Protein AF-A0AAR2LL25-F1 (afdb_monomer)

Sequence (81 aa):
MSATTLSIAFLTCVLLSMTEGRIIIKQPKCLCPSTYSKEIQLNRIQKFVIIAPGPHCRNLEKVVDVCVNPSDQWVQDVMKM

Solvent-accessible surface area (backbone atoms only — not comparable to full-atom values): 5355 Å² total; per-residue (Å²): 135,56,72,68,59,55,53,51,54,51,52,53,52,53,57,58,72,70,58,79,84,77,82,81,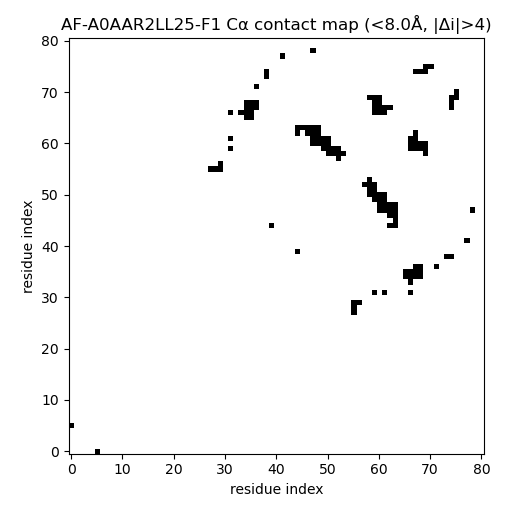77,75,74,84,74,56,96,60,88,63,61,53,86,70,88,72,63,68,94,74,61,86,48,82,44,82,44,79,61,49,101,83,35,78,69,52,31,40,36,81,96,44,31,35,49,70,85,40,66,70,48,48,55,63,74,73,106

Radius of gyration: 26.66 Å; Cα contacts (8 Å, |Δi|>4): 68; chains: 1; bounding box: 55×19×70 Å

Secondary structure (DSSP, 8-state):
--HHHHHHHHHHHHHHHT-PPP---PPPPPS-SS-B-SPPPGGG---EEEE--BTTB--EEEETTEEE-TTSHHHHHHHT-

Mean predicted aligned error: 12.64 Å

Foldseek 3Di:
DDPVVVVVVVVVVVVVVPDDDDDPPDQDDDPDPDADQDADDPVPQPDWAWDDDDPRGDTWTDTPPGIHDCPHPNNVVSVVD

pLDDT: mean 77.31, std 9.16, range [52.44, 92.88]

Structure (mmCIF, N/CA/C/O backbone):
data_AF-A0AAR2LL25-F1
#
_entry.id   AF-A0AAR2LL25-F1
#
loop_
_atom_site.group_PDB
_atom_site.id
_atom_site.type_symbol
_atom_site.label_atom_id
_atom_site.label_alt_id
_atom_site.label_comp_id
_atom_site.label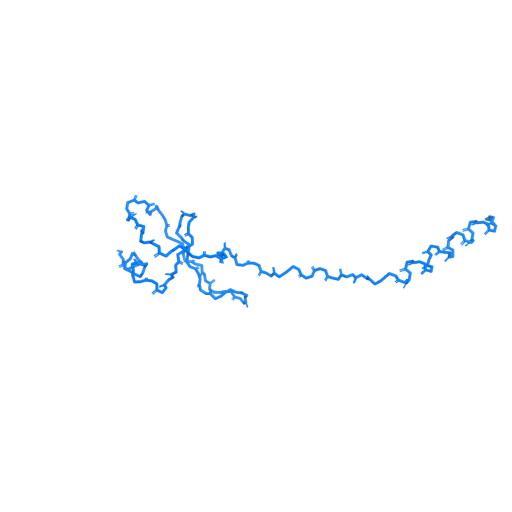_asym_id
_atom_site.label_entity_id
_atom_site.label_seq_id
_atom_site.pdbx_PDB_ins_code
_atom_site.Cartn_x
_atom_site.Cartn_y
_atom_site.Cartn_z
_atom_site.occupancy
_atom_site.B_iso_or_equiv
_atom_site.auth_seq_id
_atom_site.auth_comp_id
_atom_site.auth_asym_id
_atom_site.auth_atom_id
_atom_site.pdbx_PDB_model_num
ATOM 1 N N . MET A 1 1 ? 29.134 3.559 -53.269 1.00 58.88 1 MET A N 1
ATOM 2 C CA . MET A 1 1 ? 29.154 4.095 -51.888 1.00 58.88 1 MET A CA 1
ATOM 3 C C . MET A 1 1 ? 30.308 5.069 -51.780 1.00 58.88 1 MET A C 1
ATOM 5 O O . MET A 1 1 ? 31.420 4.684 -52.115 1.00 58.88 1 MET A O 1
ATOM 9 N N . SER A 1 2 ? 30.052 6.327 -51.420 1.00 78.31 2 SER A N 1
ATOM 10 C CA . SER A 1 2 ? 31.118 7.321 -51.277 1.00 78.31 2 SER A CA 1
ATOM 11 C C . SER A 1 2 ? 31.839 7.136 -49.942 1.00 78.31 2 SER A C 1
ATOM 13 O O . SER A 1 2 ? 31.258 6.645 -48.972 1.00 78.31 2 SER A O 1
ATOM 15 N N . ALA A 1 3 ? 33.108 7.547 -49.882 1.00 82.88 3 ALA A N 1
ATOM 16 C CA . ALA A 1 3 ? 33.914 7.490 -48.661 1.00 82.88 3 ALA A CA 1
ATOM 17 C C . ALA A 1 3 ? 33.211 8.176 -47.478 1.00 82.88 3 ALA A C 1
ATOM 19 O O . ALA A 1 3 ? 33.221 7.665 -46.366 1.00 82.88 3 ALA A O 1
ATOM 20 N N . THR A 1 4 ? 32.490 9.265 -47.750 1.00 82.81 4 THR A N 1
ATOM 21 C CA . THR A 1 4 ? 31.674 9.986 -46.769 1.00 82.81 4 THR A CA 1
ATOM 22 C C . THR A 1 4 ? 30.593 9.120 -46.125 1.00 82.81 4 THR A C 1
ATOM 24 O O . THR A 1 4 ? 30.401 9.200 -44.916 1.00 82.81 4 THR A O 1
ATOM 27 N N . THR A 1 5 ? 29.916 8.251 -46.881 1.00 88.50 5 THR A N 1
ATOM 28 C CA . THR A 1 5 ? 28.884 7.360 -46.325 1.00 88.50 5 THR A CA 1
ATOM 29 C C . THR A 1 5 ? 29.493 6.329 -45.375 1.00 88.50 5 THR A C 1
ATOM 31 O O . THR A 1 5 ? 28.920 6.043 -44.327 1.00 88.50 5 THR A O 1
ATOM 34 N N . LEU A 1 6 ? 30.675 5.805 -45.718 1.00 88.25 6 LEU A N 1
ATOM 35 C CA . LEU A 1 6 ? 31.410 4.856 -44.880 1.00 88.25 6 LEU A CA 1
ATOM 36 C C . LEU A 1 6 ? 31.917 5.519 -43.598 1.00 88.25 6 LEU A C 1
ATOM 38 O O . LEU A 1 6 ? 31.753 4.956 -42.521 1.00 88.25 6 LEU A O 1
ATOM 42 N N . SER A 1 7 ? 32.465 6.733 -43.696 1.00 89.44 7 SER A N 1
ATOM 43 C CA . SER A 1 7 ? 32.926 7.497 -42.534 1.00 89.44 7 SER A CA 1
ATOM 44 C C . SER A 1 7 ? 31.791 7.789 -41.556 1.00 89.44 7 SER A C 1
ATOM 46 O O . SER A 1 7 ? 31.964 7.610 -40.354 1.00 89.44 7 SER A O 1
ATOM 48 N N . ILE A 1 8 ? 30.619 8.188 -42.063 1.00 92.12 8 ILE A N 1
ATOM 49 C CA . ILE A 1 8 ? 29.443 8.466 -41.230 1.00 92.12 8 ILE A CA 1
ATOM 50 C C . ILE A 1 8 ? 28.962 7.190 -40.533 1.00 92.12 8 ILE A C 1
ATOM 52 O O . ILE A 1 8 ? 28.738 7.215 -39.327 1.00 92.12 8 ILE A O 1
ATOM 56 N N . ALA A 1 9 ? 28.851 6.077 -41.264 1.00 92.69 9 ALA A N 1
ATOM 57 C CA . ALA A 1 9 ? 28.419 4.798 -40.701 1.00 92.69 9 ALA A CA 1
ATOM 58 C C .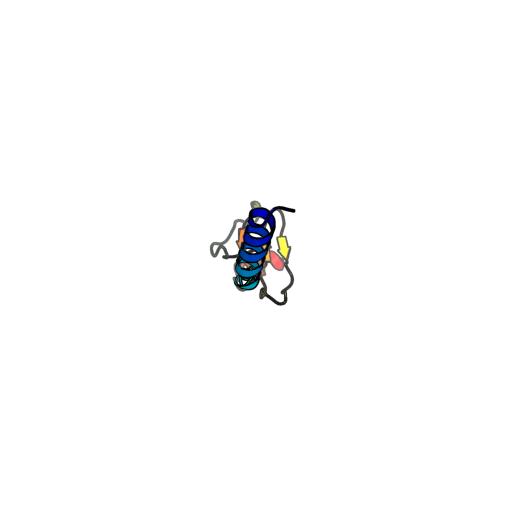 ALA A 1 9 ? 29.390 4.264 -39.635 1.00 92.69 9 ALA A C 1
ATOM 60 O O . ALA A 1 9 ? 28.970 3.698 -38.628 1.00 92.69 9 ALA A O 1
ATOM 61 N N . PHE A 1 10 ? 30.694 4.463 -39.836 1.00 92.88 10 PHE A N 1
ATOM 62 C CA . PHE A 1 10 ? 31.702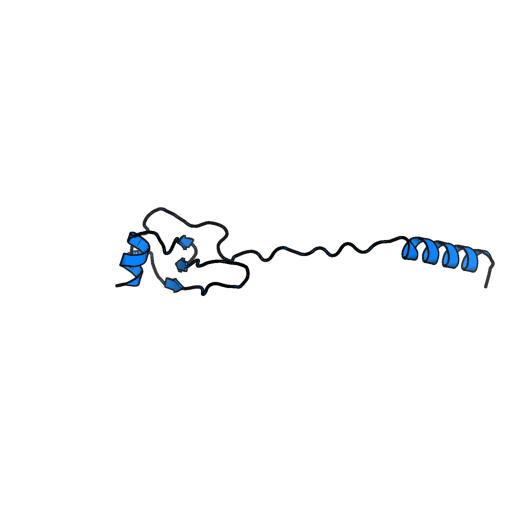 4.056 -38.864 1.00 92.88 10 PHE A CA 1
ATOM 63 C C . PHE A 1 10 ? 31.619 4.907 -37.591 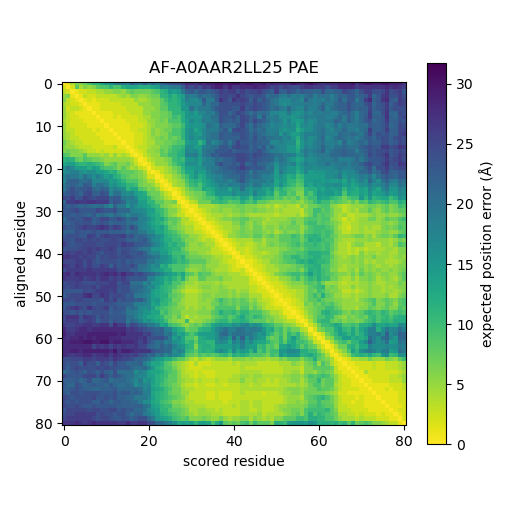1.00 92.88 10 PHE A C 1
ATOM 65 O O . PHE A 1 10 ? 31.628 4.366 -36.486 1.00 92.88 10 PHE A O 1
ATOM 72 N N . LEU A 1 11 ? 31.460 6.228 -37.738 1.00 91.62 11 LEU A N 1
ATOM 73 C CA . LEU A 1 11 ? 31.308 7.137 -36.601 1.00 91.62 11 LEU A CA 1
ATOM 74 C C . LEU A 1 11 ? 30.061 6.820 -35.772 1.00 91.62 11 LEU A C 1
ATOM 76 O O . LEU A 1 11 ? 30.137 6.770 -34.547 1.00 91.62 11 LEU A O 1
ATOM 80 N N . THR A 1 12 ? 28.916 6.592 -36.418 1.00 88.94 12 THR A N 1
ATOM 81 C CA . THR A 1 12 ? 27.671 6.277 -35.705 1.00 88.94 12 THR A CA 1
ATOM 82 C C . THR A 1 12 ? 27.763 4.949 -34.961 1.00 88.94 12 THR A C 1
ATOM 84 O O . THR A 1 12 ? 27.286 4.856 -33.833 1.00 88.94 12 THR A O 1
ATOM 87 N N . CYS A 1 13 ? 28.426 3.944 -35.537 1.00 89.88 13 CYS A N 1
ATOM 88 C CA . CYS A 1 13 ? 28.621 2.649 -34.888 1.00 89.88 13 CYS A CA 1
ATOM 89 C C . CYS A 1 13 ? 29.501 2.764 -33.630 1.00 89.88 13 CYS A C 1
ATOM 91 O O . CYS A 1 13 ? 29.154 2.231 -32.576 1.00 89.88 13 CYS A O 1
ATOM 93 N N . VAL A 1 14 ? 30.595 3.532 -33.710 1.00 91.31 14 VAL A N 1
ATOM 94 C CA . VAL A 1 14 ? 31.465 3.805 -32.555 1.00 91.31 14 VAL A CA 1
ATOM 95 C C . VAL A 1 14 ? 30.695 4.541 -31.460 1.00 91.31 14 VAL A C 1
ATOM 97 O O . VAL A 1 14 ? 30.728 4.113 -30.308 1.00 91.31 14 VAL A O 1
ATOM 100 N N . LEU A 1 15 ? 29.930 5.580 -31.804 1.00 87.12 15 LEU A N 1
ATOM 101 C CA . LEU A 1 15 ? 29.133 6.332 -30.829 1.00 87.12 15 LEU A CA 1
ATOM 102 C C . LEU A 1 15 ? 28.100 5.452 -30.110 1.00 87.12 15 LEU A C 1
ATOM 104 O O . LEU A 1 15 ? 27.966 5.551 -28.894 1.00 87.12 15 LEU A O 1
ATOM 108 N N . LEU A 1 16 ? 27.414 4.561 -30.831 1.00 84.62 16 LEU A N 1
ATOM 109 C CA . LEU A 1 16 ? 26.433 3.640 -30.244 1.00 84.62 16 LEU A CA 1
ATOM 110 C C . LEU A 1 16 ? 27.081 2.549 -29.376 1.00 84.62 16 LEU A C 1
ATOM 112 O O . LEU A 1 16 ? 26.498 2.138 -28.377 1.00 84.62 16 LEU A O 1
ATOM 116 N N . SER A 1 17 ? 28.298 2.101 -29.707 1.00 83.62 17 SER A N 1
ATOM 117 C CA . SER A 1 17 ? 29.029 1.121 -28.885 1.00 83.62 17 SER A CA 1
ATOM 118 C C . SER A 1 17 ? 29.471 1.666 -27.524 1.00 83.62 17 SER A C 1
ATOM 120 O O . SER A 1 17 ? 29.690 0.895 -26.595 1.00 83.62 17 SER A O 1
ATOM 122 N N . MET A 1 18 ? 29.581 2.991 -27.398 1.00 80.62 18 MET A N 1
ATOM 123 C CA . MET A 1 18 ? 30.005 3.659 -26.167 1.00 80.62 18 MET A CA 1
ATOM 124 C C . MET A 1 18 ? 28.836 4.067 -25.262 1.00 80.62 18 MET A C 1
ATOM 126 O O . MET A 1 18 ? 29.063 4.580 -24.166 1.00 80.62 18 MET A O 1
ATOM 130 N N . THR A 1 19 ? 27.584 3.862 -25.684 1.00 80.94 19 THR A N 1
ATOM 131 C CA . THR A 1 19 ? 26.425 4.174 -24.841 1.00 80.94 19 THR A CA 1
ATOM 132 C C . THR A 1 19 ? 26.086 3.009 -23.921 1.00 80.94 19 THR A C 1
ATOM 134 O O . THR A 1 19 ? 25.612 1.967 -24.369 1.00 80.94 19 THR A O 1
ATOM 137 N N . GLU A 1 20 ? 26.259 3.201 -22.617 1.00 80.56 20 GLU A N 1
ATOM 138 C CA . GLU A 1 20 ? 25.717 2.293 -21.608 1.00 80.56 20 GLU A CA 1
ATOM 139 C C . GLU A 1 20 ? 24.236 2.616 -21.363 1.00 80.56 20 GLU A C 1
ATOM 141 O O . GLU A 1 20 ? 23.869 3.726 -20.964 1.00 80.56 20 GLU A O 1
ATOM 146 N N . GLY A 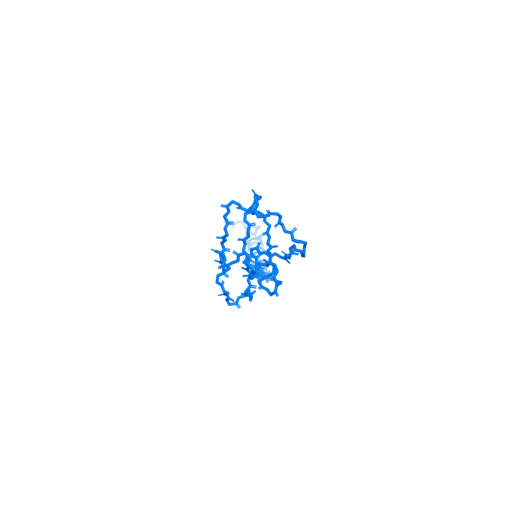1 21 ? 23.358 1.640 -21.599 1.00 72.56 21 GLY A N 1
ATOM 147 C CA . GLY A 1 21 ? 21.942 1.764 -21.270 1.00 72.56 21 GLY A CA 1
ATOM 148 C C . GLY A 1 21 ? 21.736 1.744 -19.756 1.00 72.56 21 GLY A C 1
ATOM 149 O O . GLY A 1 21 ? 22.043 0.755 -19.094 1.00 72.56 21 GLY A O 1
ATOM 150 N N . ARG A 1 22 ? 21.175 2.814 -19.183 1.00 76.81 22 ARG A N 1
ATOM 151 C CA . ARG A 1 22 ? 20.771 2.807 -17.771 1.00 76.81 22 ARG A CA 1
ATOM 152 C C . ARG A 1 22 ? 19.411 2.137 -17.622 1.00 76.81 22 ARG A C 1
ATOM 154 O O . ARG A 1 22 ? 18.402 2.663 -18.089 1.00 76.81 22 ARG A O 1
ATOM 161 N N . ILE A 1 23 ? 19.369 1.009 -16.916 1.00 75.12 23 ILE A N 1
ATOM 162 C CA . ILE A 1 23 ? 18.104 0.413 -16.484 1.00 75.12 23 ILE A CA 1
ATOM 163 C C . ILE A 1 23 ? 17.509 1.323 -15.408 1.00 75.12 23 ILE A C 1
ATOM 165 O O . ILE A 1 23 ? 18.011 1.401 -14.287 1.00 75.12 23 ILE A O 1
ATOM 169 N N . ILE A 1 24 ? 16.420 2.016 -15.740 1.00 76.38 24 ILE A N 1
ATOM 170 C CA . ILE A 1 24 ? 15.618 2.725 -14.742 1.00 76.38 24 ILE A CA 1
ATOM 171 C C . ILE A 1 24 ? 14.771 1.677 -14.022 1.00 76.38 24 ILE A C 1
ATOM 173 O O . ILE A 1 24 ? 13.652 1.367 -14.433 1.00 76.38 24 ILE A O 1
ATOM 177 N N . ILE A 1 25 ? 15.305 1.120 -12.936 1.00 72.44 25 ILE A N 1
ATOM 178 C CA . ILE A 1 25 ? 14.516 0.295 -12.022 1.00 72.44 25 ILE A CA 1
ATOM 179 C C . ILE A 1 25 ? 13.595 1.247 -11.255 1.00 72.44 25 ILE A C 1
ATOM 181 O O . ILE A 1 25 ? 13.998 1.887 -10.283 1.00 72.44 25 ILE A O 1
ATOM 185 N N . LYS A 1 26 ? 12.345 1.385 -11.710 1.00 71.06 26 LYS A N 1
ATOM 186 C CA . LYS A 1 26 ? 11.315 2.054 -10.911 1.00 71.06 26 LYS A CA 1
ATOM 187 C C . LYS A 1 26 ? 11.089 1.210 -9.662 1.00 71.06 26 LYS A C 1
ATOM 189 O O . LYS A 1 26 ? 10.668 0.062 -9.767 1.00 71.06 26 LYS A O 1
ATOM 194 N N . GLN A 1 27 ? 11.369 1.778 -8.492 1.00 68.50 27 GLN A N 1
ATOM 195 C CA . GLN A 1 27 ? 11.043 1.110 -7.239 1.00 68.50 27 GLN A CA 1
ATOM 196 C C . GLN A 1 27 ? 9.531 0.834 -7.186 1.00 68.50 27 GLN A C 1
ATOM 198 O O . GLN A 1 27 ? 8.743 1.725 -7.532 1.00 68.50 27 GLN A O 1
ATOM 203 N N . PRO A 1 28 ? 9.114 -0.377 -6.780 1.00 67.44 28 PRO A N 1
ATOM 204 C CA . PRO A 1 28 ? 7.708 -0.682 -6.576 1.00 67.44 28 PRO A CA 1
ATOM 205 C C . PRO A 1 28 ? 7.148 0.260 -5.507 1.00 67.44 28 PRO A C 1
ATOM 207 O O . PRO A 1 28 ? 7.712 0.396 -4.424 1.00 67.44 28 PRO A O 1
ATOM 210 N N . LYS A 1 29 ? 6.055 0.953 -5.837 1.00 72.00 29 LYS A N 1
ATOM 211 C CA . LYS A 1 29 ? 5.376 1.877 -4.925 1.00 72.00 29 LYS A CA 1
ATOM 212 C C . LYS A 1 29 ? 4.192 1.166 -4.286 1.00 72.00 29 LYS A C 1
ATOM 214 O O . LYS A 1 29 ? 3.418 0.517 -4.989 1.00 72.00 29 LYS A O 1
ATOM 219 N N . CYS A 1 30 ? 4.034 1.312 -2.975 1.00 76.38 30 CYS A N 1
ATOM 220 C CA . CYS A 1 30 ? 2.836 0.841 -2.292 1.00 76.38 30 CYS A CA 1
ATOM 221 C C . CYS A 1 30 ? 1.620 1.649 -2.738 1.00 76.38 30 CYS A C 1
ATOM 223 O O . CYS A 1 30 ? 1.730 2.844 -3.016 1.00 76.38 30 CYS A O 1
ATOM 225 N N . LEU A 1 31 ? 0.454 0.997 -2.770 1.00 75.88 31 LEU A N 1
ATOM 226 C CA . LEU A 1 31 ? -0.808 1.684 -3.053 1.00 75.88 31 LEU A CA 1
ATOM 227 C C . LEU A 1 31 ? -1.063 2.811 -2.039 1.00 75.88 31 LEU A C 1
ATOM 229 O O . LEU A 1 31 ? -1.612 3.850 -2.391 1.00 75.88 31 LEU A O 1
ATOM 233 N N . CYS A 1 32 ? -0.613 2.601 -0.801 1.00 77.81 32 CYS A N 1
ATOM 234 C CA . CYS A 1 32 ? -0.691 3.544 0.299 1.00 77.81 32 CYS A CA 1
ATOM 235 C C . CYS A 1 32 ? 0.714 4.037 0.679 1.00 77.81 32 CYS A C 1
ATOM 237 O O . CYS A 1 32 ? 1.441 3.312 1.357 1.00 77.81 32 CYS A O 1
ATOM 239 N N . PRO A 1 33 ? 1.132 5.237 0.237 1.00 73.00 33 PRO A N 1
ATOM 240 C CA . PRO A 1 33 ? 2.421 5.815 0.622 1.00 73.00 33 PRO A CA 1
ATOM 241 C C . PRO A 1 33 ? 2.414 6.390 2.047 1.00 73.00 33 PRO A C 1
ATOM 243 O O . PRO A 1 33 ? 3.473 6.557 2.645 1.00 73.00 33 PRO A O 1
ATOM 246 N N . SER A 1 34 ? 1.235 6.700 2.586 1.00 74.56 34 SER A N 1
ATOM 247 C CA . SER A 1 34 ? 1.025 7.197 3.944 1.00 74.56 34 SER A CA 1
ATOM 248 C C . SER A 1 34 ? -0.334 6.742 4.468 1.00 74.56 34 SER A C 1
ATOM 250 O O . SER A 1 34 ? -1.214 6.378 3.686 1.00 74.56 34 SER A O 1
ATOM 252 N N . THR A 1 35 ? -0.499 6.760 5.789 1.00 78.38 35 THR A N 1
ATOM 253 C CA . THR A 1 35 ? -1.756 6.442 6.474 1.00 78.38 35 THR A CA 1
ATOM 254 C C . THR A 1 35 ? -2.322 7.674 7.160 1.00 78.38 35 THR A C 1
ATOM 256 O O . THR A 1 35 ? -1.588 8.522 7.665 1.00 78.38 35 THR A O 1
ATOM 259 N N . TYR A 1 36 ? -3.641 7.756 7.206 1.00 81.75 36 TYR A N 1
ATOM 260 C CA . TYR A 1 36 ? -4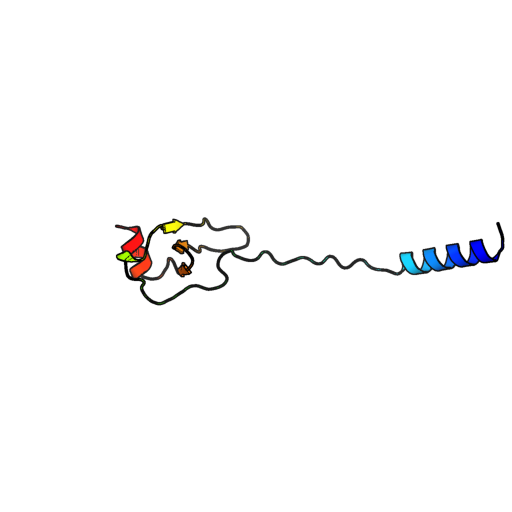.384 8.737 7.968 1.00 81.75 36 TYR A CA 1
ATOM 261 C C . TYR A 1 36 ? -4.557 8.241 9.400 1.00 81.75 36 TYR A C 1
ATOM 263 O O . TYR A 1 36 ? -5.026 7.128 9.617 1.00 81.75 36 TYR A O 1
ATOM 271 N N . SER A 1 37 ? -4.153 9.063 10.366 1.00 72.44 37 SER A N 1
ATOM 272 C CA . SER A 1 37 ? -4.097 8.674 11.783 1.00 72.44 37 SER A CA 1
ATOM 273 C C . SER A 1 37 ? -5.309 9.121 12.598 1.00 72.44 37 SER A C 1
ATOM 275 O O . SER A 1 37 ? -5.424 8.760 13.764 1.00 72.44 37 SER A O 1
ATOM 277 N N . LYS A 1 38 ? -6.185 9.968 12.041 1.00 82.75 38 LYS A N 1
ATOM 278 C CA . LYS A 1 38 ? -7.379 10.425 12.763 1.00 82.75 38 LYS A CA 1
ATOM 279 C C . LYS A 1 38 ? -8.529 9.464 12.518 1.00 82.75 38 LYS A C 1
ATOM 281 O O . LYS A 1 38 ? -8.732 9.001 11.399 1.00 82.75 38 LYS A O 1
ATOM 286 N N . GLU A 1 39 ? -9.299 9.236 13.567 1.00 81.62 39 GLU A N 1
ATOM 287 C CA . GLU A 1 39 ? -10.505 8.430 13.499 1.00 81.62 39 GLU A CA 1
ATOM 288 C C . GLU A 1 39 ? -11.510 9.027 12.506 1.00 81.62 39 GLU A C 1
ATOM 290 O O . GLU A 1 39 ? -11.745 10.241 12.459 1.00 81.62 39 GLU A O 1
ATOM 295 N N . ILE A 1 40 ? -12.084 8.153 11.683 1.00 81.62 40 ILE A N 1
ATOM 296 C CA . ILE A 1 40 ? -13.092 8.505 10.688 1.00 81.62 40 ILE A CA 1
ATOM 297 C C . ILE A 1 40 ? -14.449 8.079 11.239 1.00 81.62 40 ILE A C 1
ATOM 299 O O . ILE A 1 40 ? -14.620 6.951 11.690 1.00 81.62 40 ILE A O 1
ATOM 303 N N . GLN A 1 41 ? -15.437 8.972 11.174 1.00 81.38 41 GLN A N 1
ATOM 304 C CA . GLN A 1 41 ? -16.801 8.637 11.585 1.00 81.38 41 GLN A CA 1
ATOM 305 C C . GLN A 1 41 ? -17.341 7.465 10.746 1.00 81.38 41 GLN A C 1
ATOM 307 O O . GLN A 1 41 ? -17.309 7.534 9.516 1.00 81.38 41 GLN A O 1
ATOM 312 N N . LEU A 1 42 ? -17.880 6.424 11.397 1.00 78.62 42 LEU A N 1
ATOM 313 C CA . LEU A 1 42 ? -18.353 5.199 10.731 1.00 78.62 42 LEU A CA 1
ATOM 314 C C . LEU A 1 42 ? -19.355 5.461 9.602 1.00 78.62 42 LEU A C 1
ATOM 316 O O . LEU A 1 42 ? -19.307 4.805 8.570 1.00 78.62 42 LEU A O 1
ATOM 320 N N . ASN A 1 43 ? -20.231 6.455 9.757 1.00 81.69 43 ASN A N 1
ATOM 321 C CA . ASN A 1 43 ? -21.207 6.837 8.732 1.00 81.69 43 ASN A CA 1
ATOM 322 C C . ASN A 1 43 ? -20.573 7.333 7.414 1.00 81.69 43 ASN A C 1
ATOM 324 O O . ASN A 1 43 ? -21.261 7.406 6.399 1.00 81.69 43 ASN A O 1
ATOM 328 N N . ARG A 1 44 ? -19.280 7.682 7.415 1.00 80.19 44 ARG A N 1
ATOM 329 C CA . ARG A 1 44 ? -18.510 8.051 6.217 1.00 80.19 44 ARG A CA 1
ATOM 330 C C . ARG A 1 44 ? -17.797 6.855 5.585 1.00 80.19 44 ARG A C 1
ATOM 332 O O . ARG A 1 44 ? -17.318 6.966 4.459 1.00 80.19 44 ARG A O 1
ATOM 339 N N . ILE A 1 45 ? -17.719 5.725 6.286 1.00 76.50 45 ILE A N 1
ATOM 340 C CA . ILE A 1 45 ? -17.053 4.510 5.822 1.00 76.50 45 ILE A CA 1
ATOM 341 C C . ILE A 1 45 ? -18.035 3.734 4.943 1.00 76.50 45 ILE A C 1
ATOM 343 O O . ILE A 1 45 ? -18.901 3.021 5.432 1.00 76.50 45 ILE A O 1
ATOM 347 N N . GLN A 1 46 ? -17.911 3.879 3.622 1.00 75.12 46 GLN A N 1
ATOM 348 C CA . GLN A 1 46 ? -18.786 3.163 2.682 1.00 75.12 46 GLN A CA 1
ATOM 349 C C . GLN A 1 46 ? -18.319 1.729 2.403 1.00 75.12 46 GLN A C 1
ATOM 351 O O . GLN A 1 46 ? -19.128 0.856 2.101 1.00 75.12 46 GLN A O 1
ATOM 356 N N . LYS A 1 47 ? -17.005 1.482 2.448 1.00 73.00 47 LYS A N 1
ATOM 357 C CA . LYS A 1 47 ? -16.396 0.186 2.133 1.00 73.00 47 LYS A CA 1
ATOM 358 C C . LYS A 1 47 ? -15.021 0.067 2.788 1.00 73.00 47 LYS A C 1
ATOM 360 O O . LYS A 1 47 ? -14.203 0.985 2.734 1.00 73.00 47 LYS A O 1
ATOM 365 N N . PHE A 1 48 ? -14.755 -1.095 3.363 1.00 75.50 48 PHE A N 1
ATOM 366 C CA . PHE A 1 48 ? -13.454 -1.448 3.915 1.00 75.50 48 PHE A CA 1
ATOM 367 C C . PHE A 1 48 ? -12.788 -2.463 2.976 1.00 75.50 48 PHE A C 1
ATOM 369 O O . PHE A 1 48 ? -13.427 -3.430 2.559 1.00 75.50 48 PHE A O 1
ATOM 376 N N . VAL A 1 49 ? -11.542 -2.222 2.564 1.00 74.81 49 VAL A N 1
ATOM 377 C CA . VAL A 1 49 ? -10.786 -3.114 1.673 1.00 74.81 49 VAL A CA 1
ATOM 378 C C . VAL A 1 49 ? -9.441 -3.438 2.304 1.00 74.81 49 VAL A C 1
ATOM 380 O O . VAL A 1 49 ? -8.557 -2.592 2.415 1.00 74.81 49 VAL A O 1
ATOM 383 N N . ILE A 1 50 ? -9.265 -4.703 2.660 1.00 75.25 50 ILE A N 1
ATOM 384 C CA . ILE A 1 50 ? -8.005 -5.216 3.191 1.00 75.25 50 ILE A CA 1
ATOM 385 C C . ILE A 1 50 ? -7.086 -5.535 2.010 1.00 75.25 50 ILE A C 1
ATOM 387 O O . ILE A 1 50 ? -7.481 -6.250 1.087 1.00 75.25 50 ILE A O 1
ATOM 391 N N . ILE A 1 51 ? -5.864 -4.998 2.021 1.00 73.31 51 ILE A N 1
ATOM 392 C CA . ILE A 1 51 ? -4.850 -5.307 1.009 1.00 73.31 51 ILE A CA 1
ATOM 393 C C . ILE A 1 51 ? -3.833 -6.237 1.653 1.00 73.31 51 ILE A C 1
ATOM 395 O O . ILE A 1 51 ? -3.193 -5.894 2.647 1.00 73.31 51 ILE A O 1
ATOM 399 N N . ALA A 1 52 ? -3.688 -7.427 1.076 1.00 72.44 52 ALA A N 1
ATOM 400 C CA . ALA A 1 52 ? -2.723 -8.401 1.554 1.00 72.44 52 ALA A CA 1
ATOM 401 C C . ALA A 1 52 ? -1.281 -7.866 1.421 1.00 72.44 52 ALA A C 1
ATOM 403 O O . ALA A 1 52 ? -0.974 -7.147 0.462 1.00 72.44 52 ALA A O 1
ATOM 404 N N . PRO A 1 53 ? -0.378 -8.229 2.347 1.00 74.25 53 PRO A N 1
ATOM 405 C CA . PRO A 1 53 ? 1.034 -7.898 2.231 1.00 74.25 53 PRO A CA 1
ATOM 406 C C . PRO A 1 53 ? 1.627 -8.456 0.937 1.00 74.25 53 PRO A C 1
ATOM 408 O O . PRO A 1 53 ? 1.356 -9.587 0.537 1.00 74.25 53 PRO A O 1
ATOM 411 N N . GLY A 1 54 ? 2.475 -7.651 0.305 1.00 73.75 54 GLY A N 1
ATOM 412 C CA . GLY A 1 54 ? 3.221 -8.028 -0.888 1.00 73.75 54 GLY A CA 1
ATOM 413 C C . GLY A 1 54 ? 4.729 -8.083 -0.628 1.00 73.75 54 GLY A C 1
ATOM 414 O O . GLY A 1 54 ? 5.206 -7.577 0.389 1.00 73.75 54 GLY A O 1
ATOM 415 N N . PRO A 1 55 ? 5.518 -8.605 -1.583 1.00 75.31 55 PRO A N 1
ATOM 416 C CA . PRO A 1 55 ? 6.980 -8.699 -1.474 1.00 75.31 55 PRO A CA 1
ATOM 417 C C . PRO A 1 55 ? 7.679 -7.343 -1.276 1.00 75.31 55 PRO A C 1
ATOM 419 O O . PRO A 1 55 ? 8.818 -7.290 -0.819 1.00 75.31 55 PRO A O 1
ATOM 422 N N . HIS A 1 56 ? 6.995 -6.242 -1.594 1.00 73.44 56 HIS A N 1
ATOM 423 C CA . HIS A 1 56 ? 7.532 -4.884 -1.506 1.00 73.44 56 HIS A CA 1
ATOM 424 C C . HIS A 1 56 ? 6.761 -3.963 -0.551 1.00 73.44 56 HIS A C 1
ATOM 426 O O . HIS A 1 56 ? 7.187 -2.832 -0.341 1.00 73.44 56 HIS A O 1
ATOM 432 N N . CYS A 1 57 ? 5.652 -4.424 0.039 1.00 71.12 57 CYS A N 1
ATOM 433 C CA . CYS A 1 57 ? 4.804 -3.618 0.919 1.00 71.12 57 CYS A CA 1
ATOM 434 C C . CYS A 1 57 ? 4.284 -4.475 2.067 1.00 71.12 57 CYS A C 1
ATOM 436 O O . CYS A 1 57 ? 3.567 -5.450 1.842 1.00 71.12 57 CYS A O 1
ATOM 438 N N . ARG A 1 58 ? 4.627 -4.099 3.302 1.00 65.00 58 ARG A N 1
ATOM 439 C CA . ARG A 1 58 ? 4.055 -4.723 4.500 1.00 65.00 58 ARG A CA 1
ATOM 440 C C . ARG A 1 58 ? 2.708 -4.064 4.814 1.00 65.00 58 ARG A C 1
ATOM 442 O O . ARG A 1 58 ? 2.600 -2.850 4.688 1.00 65.00 58 ARG A O 1
ATOM 449 N N . ASN A 1 59 ? 1.727 -4.904 5.153 1.00 57.12 59 ASN A N 1
ATOM 450 C CA . ASN A 1 59 ? 0.358 -4.645 5.630 1.00 57.12 59 ASN A CA 1
ATOM 451 C C . ASN A 1 59 ? -0.119 -3.183 5.600 1.00 57.12 59 ASN A C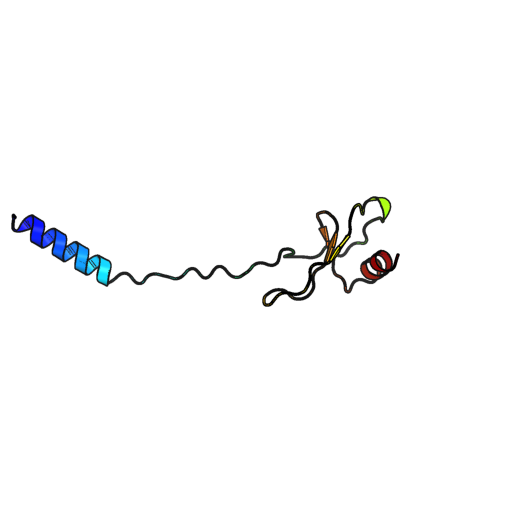 1
ATOM 453 O O . ASN A 1 59 ? 0.265 -2.396 6.462 1.00 57.12 59 ASN A O 1
ATOM 457 N N . LEU A 1 60 ? -1.020 -2.853 4.672 1.00 59.16 60 LEU A N 1
ATOM 458 C CA . LEU A 1 60 ? -1.736 -1.575 4.630 1.00 59.16 60 LEU A CA 1
ATOM 459 C C . LEU A 1 60 ? -3.186 -1.836 4.235 1.00 59.16 60 LEU A C 1
ATOM 461 O O . LEU A 1 60 ? -3.445 -2.463 3.214 1.00 59.16 60 LEU A O 1
ATOM 465 N N . GLU A 1 61 ? -4.129 -1.347 5.026 1.00 55.25 61 GLU A N 1
ATOM 466 C CA . GLU A 1 61 ? -5.554 -1.485 4.742 1.00 55.25 61 GLU A CA 1
ATOM 467 C C . GLU A 1 61 ? -6.092 -0.197 4.123 1.00 55.25 61 GLU A C 1
ATOM 469 O O . GLU A 1 61 ? -5.672 0.915 4.458 1.00 55.25 61 GLU A O 1
ATOM 474 N N . LYS A 1 62 ? -7.004 -0.343 3.160 1.00 52.44 62 LYS A N 1
ATOM 475 C CA . LYS A 1 62 ? -7.599 0.770 2.426 1.00 52.44 62 LYS A CA 1
ATOM 476 C C . LYS A 1 62 ? -9.054 0.939 2.842 1.00 52.44 62 LYS A C 1
ATOM 478 O O . LYS A 1 62 ? -9.870 0.038 2.667 1.00 52.44 62 LYS A O 1
ATOM 483 N N . VAL A 1 63 ? -9.405 2.142 3.276 1.00 54.47 63 VAL A N 1
ATOM 484 C CA . VAL A 1 63 ? -10.792 2.554 3.506 1.00 54.47 63 VAL A CA 1
ATOM 485 C C . VAL A 1 63 ? -11.128 3.632 2.487 1.00 54.47 63 VAL A C 1
ATOM 487 O O . VAL A 1 63 ? -10.520 4.683 2.522 1.00 54.47 63 VAL A O 1
ATOM 490 N N . VAL A 1 64 ? -12.033 3.351 1.542 1.00 57.19 64 VAL A N 1
ATOM 491 C CA . VAL A 1 64 ? -12.633 4.279 0.540 1.00 57.19 64 VAL A CA 1
ATOM 492 C C . VAL A 1 64 ? -11.945 5.651 0.408 1.00 57.19 64 VAL A C 1
ATOM 494 O O . VAL A 1 64 ? -12.418 6.650 0.920 1.00 57.19 64 VAL A O 1
ATOM 497 N N . ASP A 1 65 ? -10.817 5.683 -0.305 1.00 63.28 65 ASP A N 1
ATOM 498 C CA . ASP A 1 65 ? -10.003 6.876 -0.630 1.00 63.28 65 ASP A CA 1
ATOM 499 C C . ASP A 1 65 ? -9.043 7.414 0.437 1.00 63.28 65 ASP A C 1
ATOM 501 O O . ASP A 1 65 ? -8.280 8.340 0.160 1.00 63.28 65 ASP A O 1
ATOM 505 N N . VAL A 1 66 ? -8.959 6.772 1.601 1.00 78.12 66 VAL A N 1
ATOM 506 C CA . VAL A 1 66 ? -7.955 7.073 2.622 1.00 78.12 66 VAL A CA 1
ATOM 507 C C . VAL A 1 66 ? -7.296 5.789 3.129 1.00 78.12 66 VAL A C 1
ATOM 509 O O . VAL A 1 66 ? -7.935 4.812 3.514 1.00 78.12 66 VAL A O 1
ATOM 512 N N . CYS A 1 67 ? -5.972 5.762 3.107 1.00 80.88 67 CYS A N 1
ATOM 513 C CA . CYS A 1 67 ? -5.216 4.656 3.680 1.00 80.88 67 CYS A CA 1
ATOM 514 C C . CYS A 1 67 ? -5.222 4.787 5.201 1.00 80.88 67 CYS A C 1
ATOM 516 O O . CYS A 1 67 ? -4.954 5.872 5.710 1.00 80.88 67 CYS A O 1
ATOM 518 N N . VAL A 1 68 ? -5.505 3.708 5.920 1.00 82.81 68 VAL A N 1
ATOM 519 C CA . VAL A 1 68 ? -5.547 3.692 7.390 1.00 82.81 68 VAL A CA 1
ATOM 520 C C . VAL A 1 68 ? -4.521 2.697 7.911 1.00 82.81 68 VAL A C 1
ATOM 522 O O . VAL A 1 68 ? -4.112 1.779 7.197 1.00 82.81 68 VAL A O 1
ATOM 525 N N . ASN A 1 69 ? -4.050 2.902 9.137 1.00 81.38 69 ASN A N 1
ATOM 526 C CA . ASN A 1 69 ? -3.106 1.981 9.748 1.00 81.38 69 ASN A CA 1
ATOM 527 C C . ASN A 1 69 ? -3.872 0.856 10.469 1.00 81.38 69 ASN A C 1
ATOM 529 O O . ASN A 1 69 ? -4.552 1.145 11.449 1.00 81.38 69 ASN A O 1
ATOM 533 N N . PRO A 1 70 ? -3.723 -0.419 10.068 1.00 77.56 70 PRO A N 1
ATOM 534 C CA . PRO A 1 70 ? -4.396 -1.547 10.728 1.00 77.56 70 PRO A CA 1
ATOM 535 C C . PRO A 1 70 ? -4.001 -1.738 12.202 1.00 77.56 70 PRO A C 1
ATOM 537 O O . PRO A 1 70 ? -4.669 -2.442 12.958 1.00 77.56 70 PRO A O 1
ATOM 540 N N . SER A 1 71 ? -2.891 -1.130 12.628 1.00 81.94 71 SER A N 1
ATOM 541 C CA . SER A 1 71 ? -2.451 -1.174 14.025 1.00 81.94 71 SER A CA 1
ATOM 542 C C . SER A 1 71 ? -3.194 -0.176 14.916 1.00 81.94 71 SER A C 1
ATOM 544 O O . SER A 1 71 ? -3.088 -0.275 16.136 1.00 81.94 71 SER A O 1
ATOM 546 N N . ASP A 1 72 ? -3.914 0.789 14.339 1.00 86.25 72 ASP A N 1
ATOM 547 C CA . ASP A 1 72 ? -4.652 1.781 15.114 1.00 86.25 72 ASP A CA 1
ATOM 548 C C . ASP A 1 72 ? -5.909 1.137 15.722 1.00 86.25 72 ASP A C 1
ATOM 550 O O . ASP A 1 72 ? -6.657 0.428 15.047 1.00 86.25 72 ASP A O 1
ATOM 554 N N . GLN A 1 73 ? -6.169 1.411 17.004 1.00 87.44 73 GLN A N 1
ATOM 555 C CA . GLN A 1 73 ? -7.244 0.759 17.760 1.00 87.44 73 GLN A CA 1
ATOM 556 C C . GLN A 1 73 ? -8.625 0.947 17.112 1.00 87.44 73 GLN A C 1
ATOM 558 O O . GLN A 1 73 ? -9.345 -0.024 16.907 1.00 87.44 73 GLN A O 1
ATOM 563 N N . TRP A 1 74 ? -8.952 2.177 16.705 1.00 84.81 74 TRP A N 1
ATOM 564 C CA . TRP A 1 7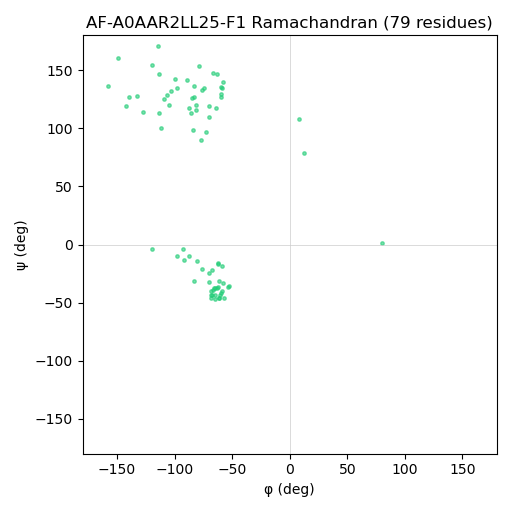4 ? -10.230 2.496 16.061 1.00 84.81 74 TRP A CA 1
ATOM 565 C C . TRP A 1 74 ? -10.429 1.735 14.740 1.00 84.81 74 TRP A C 1
ATOM 567 O O . TRP A 1 74 ? -11.551 1.377 14.392 1.00 84.81 74 TRP A O 1
ATOM 577 N N . VAL A 1 75 ? -9.342 1.450 14.014 1.00 82.88 75 VAL A N 1
ATOM 578 C CA . VAL A 1 75 ? -9.384 0.676 12.767 1.00 82.88 75 VAL A CA 1
ATOM 579 C C . VAL A 1 75 ? -9.751 -0.769 13.080 1.00 82.88 75 VAL A C 1
ATOM 581 O O . VAL A 1 75 ? -10.663 -1.314 12.464 1.00 82.88 75 VAL A O 1
ATOM 584 N N . GLN A 1 76 ? -9.118 -1.366 14.092 1.00 85.12 76 GLN A N 1
ATOM 585 C CA . GLN A 1 76 ? -9.445 -2.723 14.537 1.00 85.12 76 GLN A CA 1
ATOM 586 C C . GLN A 1 76 ? -10.876 -2.843 15.057 1.00 85.12 76 GLN A C 1
ATOM 588 O O . GLN A 1 76 ? -11.512 -3.875 14.853 1.00 85.12 76 GLN A O 1
ATOM 593 N N . ASP A 1 77 ? -11.376 -1.813 15.735 1.00 84.62 77 ASP A N 1
ATOM 594 C CA . ASP A 1 77 ? -12.735 -1.802 16.267 1.00 84.62 77 ASP A CA 1
ATOM 595 C C . ASP A 1 77 ? -13.767 -1.752 15.127 1.00 84.62 77 ASP A C 1
ATOM 597 O O . ASP A 1 77 ? -14.739 -2.504 15.152 1.00 84.62 77 ASP A O 1
ATOM 601 N N . VAL A 1 78 ? -13.510 -0.965 14.072 1.00 80.81 78 VAL A N 1
ATOM 602 C CA . VAL A 1 78 ? -14.342 -0.933 12.853 1.00 80.81 78 VAL A CA 1
ATOM 603 C C . VAL A 1 78 ? -14.286 -2.255 12.081 1.00 80.81 78 VAL A C 1
ATOM 605 O O . VAL A 1 78 ? -15.300 -2.685 11.543 1.00 80.81 78 VAL A O 1
ATOM 608 N N . MET A 1 79 ? -13.131 -2.922 12.023 1.00 78.12 79 MET A N 1
ATOM 609 C CA . MET A 1 79 ? -12.988 -4.211 11.327 1.00 78.12 79 MET A CA 1
ATOM 610 C C . MET A 1 79 ? -13.692 -5.383 12.019 1.00 78.12 79 MET A C 1
ATOM 612 O O . MET A 1 79 ? -13.960 -6.395 11.373 1.00 78.12 79 MET A O 1
ATOM 616 N N . LYS A 1 80 ? -13.915 -5.290 13.334 1.00 80.12 80 LYS A N 1
ATOM 617 C CA . LYS A 1 80 ? -14.582 -6.327 14.139 1.00 80.12 80 LYS A CA 1
ATOM 618 C C . LYS A 1 80 ? -16.106 -6.190 14.158 1.00 80.12 80 LYS A C 1
ATOM 620 O O . LYS A 1 80 ? -16.762 -7.075 14.706 1.00 80.12 80 LYS A O 1
ATOM 625 N N . MET A 1 81 ? -16.631 -5.076 13.650 1.00 65.31 81 MET A N 1
ATOM 626 C CA . MET A 1 81 ? -18.062 -4.777 13.599 1.00 65.31 81 MET A CA 1
ATOM 627 C C . MET A 1 81 ? -18.756 -5.589 12.506 1.00 65.31 81 MET A C 1
ATOM 629 O O . MET A 1 81 ? -19.869 -6.083 12.786 1.00 65.31 81 MET A O 1
#

InterPro domains:
  IPR001811 Chemokine interleukin-8-like domain [PF00048] (29-80)
  IPR001811 Chemokine interleukin-8-like domain [SM00199] (27-81)
  IPR036048 Chemokine interleukin-8-like superfamily [SSF54117] (25-80)

Organism: Pygocentrus nattereri (NCBI:txid42514)